Protein AF-A0A6V7GSZ4-F1 (afdb_monomer_lite)

Organism: NCBI:txid395501

Foldseek 3Di:
DDDDDDDDDDPDPPPPPPDPDPPLDAAQAQRHSPDHVVPDPCVVQAGQDPPPRHHDQWDFDADQNDTDTDGDDPPDPDDDDDPVVVVVSVPDDFPQDWDWDQDVPGGTDIDRHDDDDD

Radius of gyration: 23.04 Å; chains: 1; bounding box: 74×42×44 Å

Structure (mmCIF, N/CA/C/O backbone):
data_AF-A0A6V7GSZ4-F1
#
_entry.id   AF-A0A6V7GSZ4-F1
#
loop_
_atom_site.group_PDB
_atom_site.id
_atom_site.type_symbol
_atom_site.label_atom_id
_atom_site.label_alt_id
_atom_site.label_comp_id
_atom_site.label_asym_id
_atom_site.label_entity_id
_atom_site.label_seq_id
_atom_site.pdbx_PDB_ins_code
_atom_site.Cartn_x
_atom_site.Cartn_y
_atom_site.Cartn_z
_atom_site.occupancy
_atom_site.B_iso_or_equiv
_atom_site.auth_seq_id
_atom_site.auth_comp_id
_atom_site.auth_asym_id
_atom_site.auth_atom_id
_atom_site.pdbx_PDB_model_num
ATOM 1 N N . MET A 1 1 ? 60.273 -13.080 -5.447 1.00 35.56 1 MET A N 1
ATOM 2 C CA . MET A 1 1 ? 59.224 -12.562 -6.354 1.00 35.56 1 MET A CA 1
ATOM 3 C C . MET A 1 1 ? 58.267 -13.694 -6.724 1.00 35.56 1 MET A C 1
ATOM 5 O O . MET A 1 1 ? 58.710 -14.697 -7.251 1.00 35.56 1 MET A O 1
ATOM 9 N N . LYS A 1 2 ? 56.979 -13.511 -6.392 1.00 35.44 2 LYS A N 1
ATOM 10 C CA . LYS A 1 2 ? 55.759 -14.177 -6.906 1.00 35.44 2 LYS A CA 1
ATOM 11 C C . LYS A 1 2 ? 55.730 -15.720 -6.966 1.00 35.44 2 LYS A C 1
ATOM 13 O O . LYS A 1 2 ? 55.794 -16.309 -8.038 1.00 35.44 2 LYS A O 1
ATOM 18 N N . GLY A 1 3 ? 55.458 -16.350 -5.820 1.00 30.45 3 GLY A N 1
ATOM 19 C CA . GLY A 1 3 ? 54.864 -17.690 -5.769 1.00 30.45 3 GLY A CA 1
ATOM 20 C C . GLY A 1 3 ? 53.358 -17.621 -6.053 1.00 30.45 3 GLY A C 1
ATOM 21 O O . GLY A 1 3 ? 52.631 -16.912 -5.360 1.00 30.45 3 GLY A O 1
ATOM 22 N N . LYS A 1 4 ? 52.879 -18.325 -7.083 1.00 34.50 4 LYS A N 1
ATOM 23 C CA . LYS A 1 4 ? 51.444 -18.506 -7.360 1.00 34.50 4 LYS A CA 1
ATOM 24 C C . LYS A 1 4 ? 51.030 -19.902 -6.896 1.00 34.50 4 LYS A C 1
ATOM 26 O O . LYS A 1 4 ? 51.197 -20.880 -7.617 1.00 34.50 4 LYS A O 1
ATOM 31 N N . GLY A 1 5 ? 50.523 -19.977 -5.667 1.00 34.50 5 GLY A N 1
ATOM 32 C CA . GLY A 1 5 ? 49.892 -21.173 -5.113 1.00 34.50 5 GLY A CA 1
ATOM 33 C C . GLY A 1 5 ? 48.548 -21.450 -5.789 1.00 34.50 5 GLY A C 1
ATOM 34 O O . GLY A 1 5 ? 47.730 -20.549 -5.978 1.00 34.50 5 GLY A O 1
ATOM 35 N N . LYS A 1 6 ? 48.350 -22.709 -6.178 1.00 37.41 6 LYS A N 1
ATOM 36 C CA . LYS A 1 6 ? 47.139 -23.265 -6.788 1.00 37.41 6 LYS A CA 1
ATOM 37 C C . LYS A 1 6 ? 46.017 -23.289 -5.745 1.00 37.41 6 LYS A C 1
ATOM 39 O O . LYS A 1 6 ? 46.190 -23.894 -4.692 1.00 37.41 6 LYS A O 1
ATOM 44 N N . ARG A 1 7 ? 44.867 -22.669 -6.024 1.00 37.81 7 ARG A N 1
ATOM 45 C CA . ARG A 1 7 ? 43.678 -22.773 -5.164 1.00 37.81 7 ARG A CA 1
ATOM 46 C C . ARG A 1 7 ? 42.743 -23.831 -5.743 1.00 37.81 7 ARG A C 1
ATOM 48 O O . ARG A 1 7 ? 41.920 -23.548 -6.608 1.00 37.81 7 ARG A O 1
ATOM 55 N N . ALA A 1 8 ? 42.968 -25.066 -5.311 1.00 37.62 8 ALA A N 1
ATOM 56 C CA . ALA A 1 8 ? 42.051 -26.170 -5.512 1.00 37.62 8 ALA A CA 1
ATOM 57 C C . ALA A 1 8 ? 40.780 -25.964 -4.664 1.00 37.62 8 ALA A C 1
ATOM 59 O O . ALA A 1 8 ? 40.845 -25.477 -3.539 1.00 37.62 8 ALA A O 1
ATOM 60 N N . GLU A 1 9 ? 39.649 -26.352 -5.252 1.00 46.41 9 GLU A N 1
ATOM 61 C CA . GLU A 1 9 ? 38.580 -27.098 -4.584 1.00 46.41 9 GLU A CA 1
ATOM 62 C C . GLU A 1 9 ? 37.808 -26.438 -3.425 1.00 46.41 9 GLU A C 1
ATOM 64 O O . GLU A 1 9 ? 38.043 -26.705 -2.256 1.00 46.41 9 GLU A O 1
ATOM 69 N N . VAL A 1 10 ? 36.746 -25.703 -3.778 1.00 48.59 10 VAL A N 1
ATOM 70 C CA . VAL A 1 10 ? 35.457 -25.799 -3.064 1.00 48.59 10 VAL A CA 1
ATOM 71 C C . VAL A 1 10 ? 34.346 -25.907 -4.116 1.00 48.59 10 VAL A C 1
ATOM 73 O O . VAL A 1 10 ? 33.562 -24.995 -4.360 1.00 48.59 10 VAL A O 1
ATOM 76 N N . LYS A 1 11 ? 34.332 -27.042 -4.824 1.00 48.28 11 LYS A N 1
ATOM 77 C CA . LYS A 1 11 ? 33.159 -27.540 -5.552 1.00 48.28 11 LYS A CA 1
ATOM 78 C C . LYS A 1 11 ? 32.341 -28.354 -4.553 1.00 48.28 11 LYS A C 1
ATOM 80 O O . LYS A 1 11 ? 32.691 -29.505 -4.318 1.00 48.28 11 LYS A O 1
ATOM 85 N N . LYS A 1 12 ? 31.274 -27.786 -3.988 1.00 45.06 12 LYS A N 1
ATOM 86 C CA . LYS A 1 12 ? 30.067 -28.505 -3.527 1.00 45.06 12 LYS A CA 1
ATOM 87 C C . LYS A 1 12 ? 29.113 -27.524 -2.848 1.00 45.06 12 LYS A C 1
ATOM 89 O O . LYS A 1 12 ? 29.562 -26.641 -2.134 1.00 45.06 12 LYS A O 1
ATOM 94 N N . LEU A 1 13 ? 27.814 -27.766 -3.043 1.00 47.66 13 LEU A N 1
ATOM 95 C CA . LEU A 1 13 ? 26.658 -27.110 -2.408 1.00 47.66 13 LEU A CA 1
ATOM 96 C C . LEU A 1 13 ? 26.055 -25.894 -3.135 1.00 47.66 13 LEU A C 1
ATOM 98 O O . LEU A 1 13 ? 25.701 -24.890 -2.534 1.00 47.66 13 LEU A O 1
ATOM 102 N N . SER A 1 14 ? 25.762 -26.053 -4.421 1.00 42.34 14 SER A N 1
ATOM 103 C CA . SER A 1 14 ? 24.385 -25.786 -4.858 1.00 42.34 14 SER A CA 1
ATOM 104 C C . SER A 1 14 ? 23.991 -26.882 -5.833 1.00 42.34 14 SER A C 1
ATOM 106 O O . SER A 1 14 ? 24.163 -26.807 -7.048 1.00 42.34 14 SER A O 1
ATOM 108 N N . VAL A 1 15 ? 23.585 -27.998 -5.228 1.00 43.34 15 VAL A N 1
ATOM 109 C CA . VAL A 1 15 ? 22.994 -29.141 -5.911 1.00 43.34 15 VAL A CA 1
ATOM 110 C C . VAL A 1 15 ? 21.920 -28.604 -6.846 1.00 43.34 15 VAL A C 1
ATOM 112 O O . VAL A 1 15 ? 20.949 -27.981 -6.420 1.00 43.34 15 VAL A O 1
ATOM 115 N N . ARG A 1 16 ? 22.166 -28.813 -8.137 1.00 52.16 16 ARG A N 1
ATOM 116 C CA . ARG A 1 16 ? 21.195 -28.670 -9.207 1.00 52.16 16 ARG A CA 1
ATOM 117 C C . ARG A 1 16 ? 20.042 -29.612 -8.881 1.00 52.16 16 ARG A C 1
ATOM 119 O O . ARG A 1 16 ? 20.136 -30.803 -9.146 1.00 52.16 16 ARG A O 1
ATOM 126 N N . TYR A 1 17 ? 18.981 -29.094 -8.275 1.00 43.09 17 TYR A N 1
ATOM 127 C CA . TYR A 1 17 ? 17.688 -29.758 -8.348 1.00 43.09 17 TYR A CA 1
ATOM 128 C C . TYR A 1 17 ? 17.055 -29.321 -9.669 1.00 43.09 17 TYR A C 1
ATOM 130 O O . TYR A 1 17 ? 16.281 -28.368 -9.747 1.00 43.09 17 TYR A O 1
ATOM 138 N N . GLU A 1 18 ? 17.504 -29.971 -10.743 1.00 53.22 18 GLU A N 1
ATOM 139 C CA . GLU A 1 18 ? 16.794 -30.012 -12.014 1.00 53.22 18 GLU A CA 1
ATOM 140 C C . GLU A 1 18 ? 15.489 -30.768 -11.765 1.00 53.22 18 GLU A C 1
ATOM 142 O O . GLU A 1 18 ? 15.454 -31.991 -11.721 1.00 53.22 18 GLU A O 1
ATOM 147 N N . THR A 1 19 ? 14.410 -30.021 -11.550 1.00 44.62 19 THR A N 1
ATOM 148 C CA . THR A 1 19 ? 13.062 -30.533 -11.787 1.00 44.62 19 THR A CA 1
ATOM 149 C C . THR A 1 19 ? 12.493 -29.778 -12.972 1.00 44.62 19 THR A C 1
ATOM 151 O O . THR A 1 19 ? 12.465 -28.545 -13.016 1.00 44.62 19 THR A O 1
ATOM 154 N N . GLU A 1 20 ? 12.125 -30.555 -13.982 1.00 52.06 20 GLU A N 1
ATOM 155 C CA . GLU A 1 20 ? 11.595 -30.155 -15.275 1.00 52.06 20 GLU A CA 1
ATOM 156 C C . GLU A 1 20 ? 10.215 -29.508 -15.142 1.00 52.06 20 GLU A C 1
ATOM 158 O O . GLU A 1 20 ? 9.182 -30.041 -15.531 1.00 52.06 20 GLU A O 1
ATOM 163 N N . GLN A 1 21 ? 10.201 -28.282 -14.643 1.00 49.84 21 GLN A N 1
ATOM 164 C CA . GLN A 1 21 ? 9.193 -27.311 -15.014 1.00 49.84 21 GLN A CA 1
ATOM 165 C C . GLN A 1 21 ? 9.952 -26.127 -15.590 1.00 49.84 21 GLN A C 1
ATOM 167 O O . GLN A 1 21 ? 10.450 -25.270 -14.857 1.00 49.84 21 GLN A O 1
ATOM 172 N N . LYS A 1 22 ? 10.057 -26.068 -16.926 1.00 51.41 22 LYS A N 1
ATOM 173 C CA . LYS A 1 22 ? 10.365 -24.825 -17.647 1.00 51.41 22 LYS A CA 1
ATOM 174 C C . LYS A 1 22 ? 9.238 -23.833 -17.348 1.00 51.41 22 LYS A C 1
ATOM 176 O O . LYS A 1 22 ? 8.359 -23.585 -18.167 1.00 51.41 22 LYS A O 1
ATOM 181 N N . THR A 1 23 ? 9.247 -23.270 -16.144 1.00 61.22 23 THR A N 1
ATOM 182 C CA . THR A 1 23 ? 8.491 -22.074 -15.824 1.00 61.22 23 THR A CA 1
ATOM 183 C C . THR A 1 23 ? 9.010 -21.034 -16.796 1.00 61.22 23 THR A C 1
ATOM 185 O O . THR A 1 23 ? 10.192 -20.690 -16.800 1.00 61.22 23 THR A O 1
ATOM 188 N N . VAL A 1 24 ? 8.159 -20.623 -17.731 1.00 60.94 24 VAL A N 1
ATOM 189 C CA . VAL A 1 24 ? 8.523 -19.607 -18.711 1.00 60.94 24 VAL A CA 1
ATOM 190 C C . VAL A 1 24 ? 8.783 -18.322 -17.928 1.00 60.94 24 VAL A C 1
ATOM 192 O O . VAL A 1 24 ? 7.845 -17.603 -17.570 1.00 60.94 24 VAL A O 1
ATOM 195 N N . ARG A 1 25 ? 10.052 -18.078 -17.577 1.00 77.00 25 ARG A N 1
ATOM 196 C CA . ARG A 1 25 ? 10.465 -16.918 -16.790 1.00 77.00 25 ARG A CA 1
ATOM 197 C C . ARG A 1 25 ? 10.183 -15.679 -17.630 1.00 77.00 25 ARG A C 1
ATOM 199 O O . ARG A 1 25 ? 10.764 -15.490 -18.692 1.00 77.00 25 ARG A O 1
ATOM 206 N N . ARG A 1 26 ? 9.238 -14.864 -17.169 1.00 89.31 26 ARG A N 1
ATOM 207 C CA . ARG A 1 26 ? 8.927 -13.560 -17.760 1.00 89.31 26 ARG A CA 1
ATOM 208 C C . ARG A 1 26 ? 9.875 -12.513 -17.197 1.00 89.31 26 ARG A C 1
ATOM 210 O O . ARG A 1 26 ? 10.212 -12.559 -16.015 1.00 89.31 26 ARG A O 1
ATOM 217 N N . CYS A 1 27 ? 10.252 -11.542 -18.019 1.00 90.81 27 CYS A N 1
ATOM 218 C CA . CYS A 1 27 ? 10.942 -10.344 -17.567 1.00 90.81 27 CYS A CA 1
ATOM 219 C C . CYS A 1 27 ? 10.094 -9.633 -16.502 1.00 90.81 27 CYS A C 1
ATOM 221 O O . CYS A 1 27 ? 8.982 -9.199 -16.794 1.00 90.81 27 CYS A O 1
ATOM 223 N N . TYR A 1 28 ? 10.595 -9.475 -15.276 1.00 87.06 28 TYR A N 1
ATOM 224 C CA . TYR A 1 28 ? 9.821 -8.815 -14.216 1.00 87.06 28 TYR A CA 1
ATOM 225 C C . TYR A 1 28 ? 9.655 -7.303 -14.440 1.00 87.06 28 TYR A C 1
ATOM 227 O O . TYR A 1 28 ? 8.748 -6.706 -13.874 1.00 87.06 28 TYR A O 1
ATOM 235 N N . LEU A 1 29 ? 10.475 -6.684 -15.299 1.00 88.31 29 LEU A N 1
ATOM 236 C CA . LEU A 1 29 ? 10.391 -5.253 -15.611 1.00 88.31 29 LEU A CA 1
ATOM 237 C C . LEU A 1 29 ? 9.281 -4.936 -16.619 1.00 88.31 29 LEU A C 1
ATOM 239 O O . LEU A 1 29 ? 8.542 -3.977 -16.426 1.00 88.31 29 LEU A O 1
ATOM 243 N N . CYS A 1 30 ? 9.147 -5.727 -17.690 1.00 89.75 30 CYS A N 1
ATOM 244 C CA . CYS A 1 30 ? 8.223 -5.433 -18.797 1.00 89.75 30 CYS A CA 1
ATOM 245 C C . CYS A 1 30 ? 7.161 -6.517 -19.055 1.00 89.75 30 CYS A C 1
ATOM 247 O O . CYS A 1 30 ? 6.235 -6.278 -19.828 1.00 89.75 30 CYS A O 1
ATOM 249 N N . ARG A 1 31 ? 7.275 -7.672 -18.385 1.00 87.06 31 ARG A N 1
ATOM 250 C CA . ARG A 1 31 ? 6.431 -8.881 -18.476 1.00 87.06 31 ARG A CA 1
ATOM 251 C C . ARG A 1 31 ? 6.527 -9.717 -19.745 1.00 87.06 31 ARG A C 1
ATOM 253 O O . ARG A 1 31 ? 5.816 -10.719 -19.854 1.00 87.06 31 ARG A O 1
ATOM 260 N N . ASP A 1 32 ? 7.402 -9.351 -20.668 1.00 89.75 32 ASP A N 1
ATOM 261 C CA . ASP A 1 32 ? 7.599 -10.123 -21.887 1.00 89.75 32 ASP A CA 1
ATOM 262 C C . ASP A 1 32 ? 8.317 -11.456 -21.596 1.00 89.75 32 ASP A C 1
ATOM 264 O O . ASP A 1 32 ? 9.043 -11.593 -20.608 1.00 89.75 32 ASP A O 1
ATOM 268 N N . ARG A 1 33 ? 8.091 -12.461 -22.444 1.00 92.38 33 ARG A N 1
ATOM 269 C CA . ARG A 1 33 ? 8.713 -13.798 -22.344 1.00 92.38 33 ARG A CA 1
ATOM 270 C C . ARG A 1 33 ? 9.998 -13.915 -23.162 1.00 92.38 33 ARG A C 1
ATOM 272 O O . ARG A 1 33 ? 10.700 -14.911 -23.043 1.00 92.38 33 ARG A O 1
ATOM 279 N N . LYS A 1 34 ? 10.287 -12.915 -23.999 1.00 91.50 34 LYS A N 1
ATOM 280 C CA . LYS A 1 34 ? 11.407 -12.928 -24.952 1.00 91.50 34 LYS A CA 1
ATOM 281 C C . LYS A 1 34 ? 12.784 -12.751 -24.307 1.00 91.50 34 LYS A C 1
ATOM 283 O O . LYS A 1 34 ? 13.777 -13.114 -24.919 1.00 91.50 34 LYS A O 1
ATOM 288 N N . HIS A 1 35 ? 12.851 -12.162 -23.116 1.00 92.31 35 HIS A N 1
ATOM 289 C CA . HIS A 1 35 ? 14.105 -11.810 -22.448 1.00 92.31 35 HIS A CA 1
ATOM 290 C C . HIS A 1 35 ? 13.956 -11.864 -20.924 1.00 92.31 35 HIS A C 1
ATOM 292 O O . HIS A 1 35 ? 12.844 -11.914 -20.391 1.00 92.31 35 HIS A O 1
ATOM 298 N N . LEU A 1 36 ? 15.085 -11.813 -20.219 1.00 91.12 36 LEU A N 1
ATOM 299 C CA . LEU A 1 36 ? 15.139 -11.631 -18.770 1.00 91.12 36 LEU A CA 1
ATOM 300 C C . LEU A 1 36 ? 15.378 -10.159 -18.430 1.00 91.12 36 LEU A C 1
ATOM 302 O O . LEU A 1 36 ? 15.802 -9.377 -19.272 1.00 91.12 36 LEU A O 1
ATOM 306 N N . ALA A 1 37 ? 15.122 -9.761 -17.185 1.00 89.44 37 ALA A N 1
ATOM 307 C CA . ALA A 1 37 ? 15.200 -8.355 -16.789 1.00 89.44 37 ALA A CA 1
ATOM 308 C C . ALA A 1 37 ? 16.568 -7.693 -17.013 1.00 89.44 37 ALA A C 1
ATOM 310 O O . ALA A 1 37 ? 16.605 -6.495 -17.286 1.00 89.44 37 ALA A O 1
ATOM 311 N N . ALA A 1 38 ? 17.660 -8.463 -16.943 1.00 90.31 38 ALA A N 1
ATOM 312 C CA . ALA A 1 38 ? 19.008 -7.982 -17.247 1.00 90.31 38 ALA A CA 1
ATOM 313 C C . ALA A 1 38 ? 19.110 -7.399 -18.670 1.00 90.31 38 ALA A C 1
ATOM 315 O O . ALA A 1 38 ? 19.729 -6.354 -18.865 1.00 90.31 38 ALA A O 1
ATOM 316 N N . ASP A 1 39 ? 18.407 -8.012 -19.625 1.00 93.12 39 ASP A N 1
ATOM 317 C CA . ASP A 1 39 ? 18.411 -7.655 -21.047 1.00 93.12 39 ASP A CA 1
ATOM 318 C C . ASP A 1 39 ? 17.171 -6.842 -21.446 1.00 93.12 39 ASP A C 1
ATOM 320 O O . ASP A 1 39 ? 16.830 -6.721 -22.623 1.00 93.12 39 ASP A O 1
ATOM 324 N N . CYS A 1 40 ? 16.441 -6.297 -20.468 1.00 92.56 40 CYS A N 1
ATOM 325 C CA . CYS A 1 40 ? 15.216 -5.568 -20.753 1.00 92.56 40 CYS A CA 1
ATOM 326 C C . CYS A 1 40 ? 15.522 -4.246 -21.473 1.00 92.56 40 CYS A C 1
ATOM 328 O O . CYS A 1 40 ? 16.174 -3.371 -20.889 1.00 92.56 40 CYS A O 1
ATOM 330 N N . PRO A 1 41 ? 14.966 -4.009 -22.678 1.00 91.94 41 PRO A N 1
ATOM 331 C CA . PRO A 1 41 ? 15.158 -2.744 -23.392 1.00 91.94 41 PRO A CA 1
ATOM 332 C C . PRO A 1 41 ? 14.546 -1.556 -22.634 1.00 91.94 41 PRO A C 1
ATOM 334 O O . PRO A 1 41 ? 14.900 -0.403 -22.857 1.00 91.94 41 PRO A O 1
ATOM 337 N N . MET A 1 42 ? 13.631 -1.834 -21.703 1.00 87.81 42 MET A N 1
ATOM 338 C CA . MET A 1 42 ? 12.896 -0.846 -20.917 1.00 87.81 42 MET A CA 1
ATOM 339 C C . MET A 1 42 ? 13.429 -0.729 -19.484 1.00 87.81 42 MET A C 1
ATOM 341 O O . MET A 1 42 ? 12.731 -0.195 -18.625 1.00 87.81 42 MET A O 1
ATOM 345 N N . LYS A 1 43 ? 14.653 -1.207 -19.210 1.00 87.38 43 LYS A N 1
ATOM 346 C CA . LYS A 1 43 ? 15.238 -1.228 -17.857 1.00 87.38 43 LYS A CA 1
ATOM 347 C C . LYS A 1 43 ? 15.237 0.130 -17.144 1.00 87.38 43 LYS A C 1
ATOM 349 O O . LYS A 1 43 ? 15.039 0.184 -15.938 1.00 87.38 43 LYS A O 1
ATOM 354 N N . ASN A 1 44 ? 15.350 1.223 -17.899 1.00 86.31 44 ASN A N 1
ATOM 355 C CA . ASN A 1 44 ? 15.372 2.586 -17.360 1.00 86.31 44 ASN A CA 1
ATOM 356 C C . ASN A 1 44 ? 13.978 3.141 -17.018 1.00 86.31 44 ASN A C 1
ATOM 358 O O . ASN A 1 44 ? 13.883 4.206 -16.421 1.00 86.31 44 ASN A O 1
ATOM 362 N N . LYS A 1 45 ? 12.888 2.470 -17.415 1.00 84.12 45 LYS A N 1
ATOM 363 C CA . LYS A 1 45 ? 11.522 2.985 -17.214 1.00 84.12 45 LYS A CA 1
ATOM 364 C C . LYS A 1 45 ? 10.910 2.573 -15.874 1.00 84.12 45 LYS A C 1
ATOM 366 O O . LYS A 1 45 ? 9.813 3.016 -15.561 1.00 84.12 45 LYS A O 1
A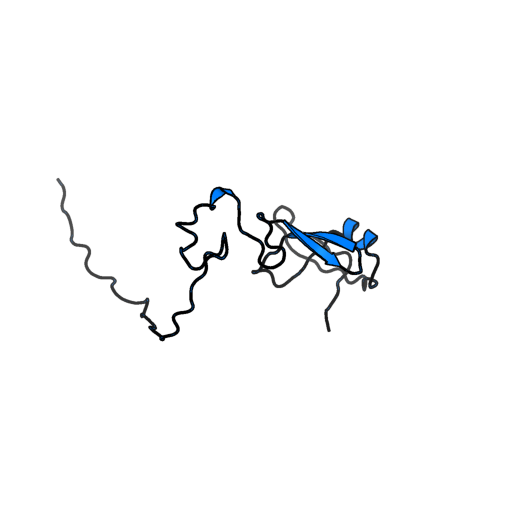TOM 371 N N . GLY A 1 46 ? 11.615 1.759 -15.090 1.00 81.81 46 GLY A N 1
ATOM 372 C CA . GLY A 1 46 ? 11.103 1.168 -13.858 1.00 81.81 46 GLY A CA 1
ATOM 373 C C . GLY A 1 46 ? 10.265 -0.088 -14.106 1.00 81.81 46 GLY A C 1
ATOM 374 O O . GLY A 1 46 ? 9.884 -0.411 -15.232 1.00 81.81 46 GLY A O 1
ATOM 375 N N . THR A 1 47 ? 10.005 -0.824 -13.030 1.00 86.50 47 THR A N 1
ATOM 376 C CA . THR A 1 47 ? 9.231 -2.070 -13.057 1.00 86.50 47 THR A CA 1
ATOM 377 C C . THR A 1 47 ? 7.768 -1.789 -13.393 1.00 86.50 47 THR A C 1
ATOM 379 O O . THR A 1 47 ? 7.161 -0.893 -12.806 1.00 86.50 47 THR A O 1
ATOM 382 N N . LYS A 1 48 ? 7.172 -2.568 -14.302 1.00 87.50 48 LYS A N 1
ATOM 383 C CA . LYS A 1 48 ? 5.721 -2.556 -14.516 1.00 87.50 48 LYS A CA 1
ATOM 384 C C . LYS A 1 48 ? 5.002 -3.195 -13.341 1.00 87.50 48 LYS A C 1
ATOM 386 O O . LYS A 1 48 ? 5.197 -4.378 -13.064 1.00 87.50 48 LYS A O 1
ATOM 391 N N . CYS A 1 49 ? 4.088 -2.457 -12.720 1.00 84.88 49 CYS A N 1
ATOM 392 C CA . CYS A 1 49 ? 3.222 -3.002 -11.680 1.00 84.88 49 CYS A CA 1
ATOM 393 C C . CYS A 1 49 ? 2.419 -4.190 -12.218 1.00 84.88 49 CYS A C 1
ATOM 395 O O . CYS A 1 49 ? 1.837 -4.073 -13.299 1.00 84.88 49 CYS A O 1
ATOM 397 N N . PHE A 1 50 ? 2.326 -5.291 -11.452 1.00 82.38 50 PHE A N 1
ATOM 398 C CA . PHE A 1 50 ? 1.605 -6.523 -11.812 1.00 82.38 50 PHE A CA 1
ATOM 399 C C . PHE A 1 50 ? 0.088 -6.354 -11.981 1.00 82.38 50 PHE A C 1
ATOM 401 O O . PHE A 1 50 ? -0.540 -7.104 -12.737 1.00 82.38 50 PHE A O 1
ATOM 408 N N . ARG A 1 51 ? -0.480 -5.324 -11.358 1.00 82.31 51 ARG A N 1
ATOM 409 C CA . ARG A 1 51 ? -1.909 -5.022 -11.404 1.00 82.31 51 ARG A CA 1
ATOM 410 C C . ARG A 1 51 ? -2.245 -3.985 -12.478 1.00 82.31 51 ARG A C 1
ATOM 412 O O . ARG A 1 51 ? -2.946 -4.323 -13.422 1.00 82.31 51 ARG A O 1
ATOM 419 N N . CYS A 1 52 ? -1.715 -2.762 -12.378 1.00 84.62 52 CYS A N 1
ATOM 420 C CA . CYS A 1 52 ? -2.117 -1.656 -13.260 1.00 84.62 52 CYS A CA 1
ATOM 421 C C . CYS A 1 52 ? -1.341 -1.557 -14.586 1.00 84.62 52 CYS A C 1
ATOM 423 O O . CYS A 1 52 ? -1.719 -0.765 -15.437 1.00 84.62 52 CYS A O 1
ATOM 425 N N . GLN A 1 53 ? -0.269 -2.338 -14.780 1.00 85.31 53 GLN A N 1
ATOM 426 C CA . GLN A 1 53 ? 0.607 -2.305 -15.971 1.00 85.31 53 GLN A CA 1
ATOM 427 C C . GLN A 1 53 ? 1.334 -0.972 -16.236 1.00 85.31 53 GLN A C 1
ATOM 429 O O . GLN A 1 53 ? 2.092 -0.881 -17.205 1.00 85.31 53 GLN A O 1
ATOM 434 N N . GLU A 1 54 ? 1.164 0.025 -15.369 1.00 85.38 54 GLU A N 1
ATOM 435 C CA . GLU A 1 54 ? 1.932 1.267 -15.392 1.00 85.38 54 GLU A CA 1
ATOM 436 C C . GLU A 1 54 ? 3.363 1.018 -14.889 1.00 85.38 54 GLU A C 1
ATOM 438 O O . GLU A 1 54 ? 3.616 0.100 -14.098 1.00 85.38 54 GLU A O 1
ATOM 443 N N . ASN A 1 55 ? 4.312 1.817 -15.380 1.00 83.94 55 ASN A N 1
ATOM 444 C CA . ASN A 1 55 ? 5.701 1.746 -14.942 1.00 83.94 55 ASN A CA 1
ATOM 445 C C . ASN A 1 55 ? 5.895 2.574 -13.664 1.00 83.94 55 ASN A C 1
ATOM 447 O O . ASN A 1 55 ? 5.404 3.699 -13.581 1.00 83.94 55 ASN A O 1
ATOM 451 N N . GLY A 1 56 ? 6.679 2.056 -12.719 1.00 80.94 56 GLY A N 1
ATOM 452 C CA . GLY A 1 56 ? 7.069 2.768 -11.504 1.00 80.94 56 GLY A CA 1
ATOM 453 C C . GLY A 1 56 ? 6.625 2.062 -10.219 1.00 80.94 56 GLY A C 1
ATOM 454 O O . GLY A 1 56 ? 5.924 1.052 -10.267 1.00 80.94 56 GLY A O 1
ATOM 455 N N . PRO A 1 57 ? 7.052 2.575 -9.052 1.00 77.88 57 PRO A N 1
ATOM 456 C CA . PRO A 1 57 ? 6.771 1.945 -7.758 1.00 77.88 57 PRO A CA 1
ATOM 457 C C . PRO A 1 57 ? 5.324 2.165 -7.284 1.00 77.88 57 PRO A C 1
ATOM 459 O O . PRO A 1 57 ? 4.805 1.409 -6.466 1.00 77.88 57 PRO A O 1
ATOM 462 N N . ASN A 1 58 ? 4.673 3.201 -7.810 1.00 87.75 58 ASN A N 1
ATOM 463 C CA . ASN A 1 58 ? 3.348 3.650 -7.415 1.00 87.75 58 ASN A CA 1
ATOM 464 C C . ASN A 1 58 ? 2.265 2.986 -8.277 1.00 87.75 58 ASN A C 1
ATOM 466 O O . ASN A 1 58 ? 2.260 3.121 -9.497 1.00 87.75 58 ASN A O 1
ATOM 470 N N . CYS A 1 59 ? 1.317 2.310 -7.637 1.00 89.19 59 CYS A N 1
ATOM 471 C CA . CYS A 1 59 ? 0.144 1.707 -8.255 1.00 89.19 59 CYS A CA 1
ATOM 472 C C . CYS A 1 59 ? -1.103 2.526 -7.921 1.00 89.19 59 CYS A C 1
ATOM 474 O O . CYS A 1 59 ? -1.371 2.815 -6.754 1.00 89.19 59 CYS A O 1
ATOM 476 N N . LYS A 1 60 ? -1.914 2.841 -8.932 1.00 90.81 60 LYS A N 1
ATOM 477 C CA . LYS A 1 60 ? -3.274 3.343 -8.715 1.00 90.81 60 LYS A CA 1
ATOM 478 C C . LYS A 1 60 ? -4.148 2.191 -8.222 1.00 90.81 60 LYS A C 1
ATOM 480 O O . LYS A 1 60 ? -4.178 1.129 -8.846 1.00 90.81 60 LYS A O 1
ATOM 485 N N . VAL A 1 61 ? -4.827 2.391 -7.101 1.00 90.69 61 VAL A N 1
ATOM 486 C CA . VAL A 1 61 ? -5.744 1.420 -6.492 1.00 90.69 61 VAL A CA 1
ATOM 487 C C . VAL A 1 61 ? -7.044 2.112 -6.103 1.00 90.69 61 VAL A C 1
ATOM 489 O O . VAL A 1 61 ? -7.080 3.330 -5.939 1.00 90.69 61 VAL A O 1
ATOM 492 N N . GLU A 1 62 ? -8.110 1.337 -5.956 1.00 91.69 62 GLU A N 1
ATOM 493 C CA . GLU A 1 62 ? -9.401 1.822 -5.478 1.00 91.69 62 GLU A CA 1
ATOM 494 C C . GLU A 1 62 ? -9.786 1.041 -4.221 1.00 91.69 62 GLU A C 1
ATOM 496 O O . GLU A 1 62 ? -9.763 -0.190 -4.220 1.00 91.69 62 GLU A O 1
ATOM 501 N N . ILE A 1 63 ? -10.087 1.760 -3.140 1.00 90.75 63 ILE A N 1
ATOM 502 C CA . ILE A 1 63 ? -10.526 1.196 -1.860 1.00 90.75 63 ILE A CA 1
ATOM 503 C C . ILE A 1 63 ? -11.796 1.940 -1.461 1.00 90.75 63 ILE A C 1
ATOM 505 O O . ILE A 1 63 ? -11.759 3.159 -1.330 1.00 90.75 63 ILE A O 1
ATOM 509 N N . ALA A 1 64 ? -12.909 1.218 -1.292 1.00 88.94 64 ALA A N 1
ATOM 510 C CA . ALA A 1 64 ? -14.222 1.786 -0.958 1.00 88.94 64 ALA A CA 1
ATOM 511 C C . ALA A 1 64 ? -14.604 2.999 -1.835 1.00 88.94 64 ALA A C 1
ATOM 513 O O . ALA A 1 64 ? -15.014 4.040 -1.333 1.00 88.94 64 ALA A O 1
ATOM 514 N N . HIS A 1 65 ? -14.422 2.872 -3.155 1.00 88.19 65 HIS A N 1
ATOM 515 C CA . HIS A 1 65 ? -14.667 3.926 -4.15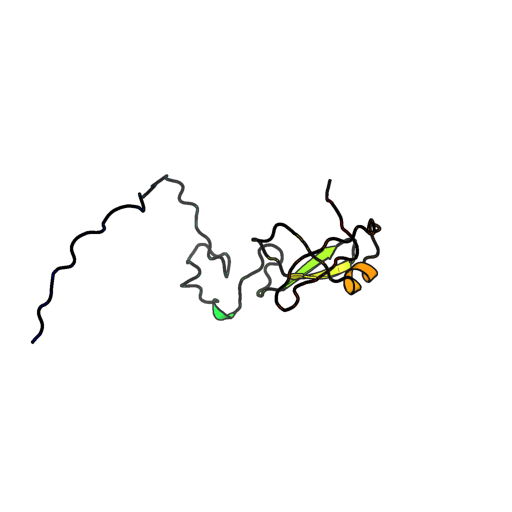2 1.00 88.19 65 HIS A CA 1
ATOM 516 C C . HIS A 1 65 ? -13.745 5.156 -4.074 1.00 88.19 65 HIS A C 1
ATOM 518 O O . HIS A 1 65 ? -13.902 6.109 -4.838 1.00 88.19 65 HIS A O 1
ATOM 524 N N . CYS A 1 66 ? -12.725 5.133 -3.215 1.00 90.44 66 CYS A N 1
ATOM 525 C CA . CYS A 1 66 ? -11.682 6.148 -3.171 1.00 90.44 66 CYS A CA 1
ATOM 526 C C . CYS A 1 66 ? -10.464 5.707 -3.992 1.00 90.44 66 CYS A C 1
ATOM 528 O O . CYS A 1 66 ? -9.851 4.671 -3.719 1.00 90.44 66 CYS A O 1
ATOM 530 N N . LYS A 1 67 ? -10.077 6.523 -4.980 1.00 92.75 67 LYS A N 1
ATOM 531 C CA . LYS A 1 67 ? -8.863 6.313 -5.784 1.00 92.75 67 LYS A CA 1
ATOM 532 C C . LYS A 1 67 ? -7.632 6.798 -5.023 1.00 92.75 67 LYS A C 1
ATOM 534 O O . LYS A 1 67 ? -7.579 7.942 -4.578 1.00 92.75 67 LYS A O 1
ATOM 539 N N . LEU A 1 68 ? -6.635 5.931 -4.899 1.00 92.19 68 LEU A N 1
ATOM 540 C CA . LEU A 1 68 ? -5.425 6.149 -4.111 1.00 92.19 68 LEU A CA 1
ATOM 541 C C . LEU A 1 68 ? -4.188 5.749 -4.915 1.00 92.19 68 LEU A C 1
ATOM 543 O O . LEU A 1 68 ? -4.252 4.924 -5.828 1.00 92.19 68 LEU A O 1
ATOM 547 N N . ILE A 1 69 ? -3.046 6.315 -4.534 1.00 90.69 69 ILE A N 1
ATOM 548 C CA . ILE A 1 69 ? -1.733 5.871 -4.998 1.00 90.69 69 ILE A CA 1
ATOM 549 C C . ILE A 1 69 ? -1.099 5.060 -3.869 1.00 90.69 69 ILE A C 1
ATOM 551 O O . ILE A 1 69 ? -0.980 5.553 -2.748 1.00 90.69 69 ILE A O 1
ATOM 555 N N . ALA A 1 70 ? -0.704 3.825 -4.166 1.00 91.88 70 ALA A N 1
ATOM 556 C CA . ALA A 1 70 ? -0.117 2.897 -3.210 1.00 91.88 70 ALA A CA 1
ATOM 557 C C . ALA A 1 70 ? 1.236 2.376 -3.700 1.00 91.88 70 ALA A C 1
ATOM 559 O O . ALA A 1 70 ? 1.418 2.121 -4.888 1.00 91.88 70 ALA A O 1
ATOM 560 N N . LEU A 1 71 ? 2.163 2.163 -2.770 1.00 90.00 71 LEU A N 1
ATOM 561 C CA . LEU A 1 71 ? 3.374 1.388 -3.018 1.00 90.00 71 LEU A CA 1
ATOM 562 C C . LEU A 1 71 ? 3.048 -0.092 -2.816 1.00 90.00 71 LEU A C 1
ATOM 564 O O . LEU A 1 71 ? 2.479 -0.460 -1.790 1.00 90.00 71 LEU A O 1
ATOM 568 N N . ILE A 1 72 ? 3.386 -0.929 -3.796 1.00 87.12 72 ILE A N 1
ATOM 569 C CA . ILE A 1 72 ? 3.195 -2.378 -3.697 1.00 87.12 72 ILE A CA 1
ATOM 570 C C . ILE A 1 72 ? 4.530 -3.015 -3.343 1.00 87.12 72 ILE A C 1
ATOM 572 O O . ILE A 1 72 ? 5.403 -3.146 -4.201 1.00 87.12 72 ILE A O 1
ATOM 576 N N . ASP A 1 73 ? 4.663 -3.424 -2.089 1.00 85.94 73 ASP A N 1
ATOM 577 C CA . ASP A 1 73 ? 5.783 -4.229 -1.622 1.00 85.94 73 ASP A CA 1
ATOM 578 C C . ASP A 1 73 ? 5.320 -5.682 -1.482 1.00 85.94 73 ASP A C 1
ATOM 580 O O . ASP A 1 73 ? 4.504 -6.009 -0.623 1.00 85.94 73 ASP A O 1
ATOM 584 N N . THR A 1 74 ? 5.796 -6.556 -2.372 1.00 83.81 74 THR A N 1
ATOM 585 C CA . THR A 1 74 ? 5.427 -7.979 -2.358 1.00 83.81 74 THR A CA 1
ATOM 586 C C . THR A 1 74 ? 6.051 -8.744 -1.198 1.00 83.81 74 THR A C 1
ATOM 588 O O . THR A 1 74 ? 5.658 -9.882 -0.967 1.00 83.81 74 THR A O 1
ATOM 591 N N . ASN A 1 75 ? 7.035 -8.160 -0.510 1.00 84.81 75 ASN A N 1
ATOM 592 C CA . ASN A 1 75 ? 7.803 -8.830 0.533 1.00 84.81 75 ASN A CA 1
ATOM 593 C C . ASN A 1 75 ? 7.450 -8.326 1.942 1.00 84.81 75 ASN A C 1
ATOM 595 O O . ASN A 1 75 ? 8.250 -8.471 2.865 1.00 84.81 75 ASN A O 1
ATOM 599 N N . CYS A 1 76 ? 6.267 -7.723 2.103 1.00 84.56 76 CYS A N 1
ATOM 600 C CA . CYS A 1 76 ? 5.757 -7.245 3.380 1.00 84.56 76 CYS A CA 1
ATOM 601 C C . CYS A 1 76 ? 4.429 -7.931 3.732 1.00 84.56 76 CYS A C 1
ATOM 603 O O . CYS A 1 76 ? 3.484 -7.907 2.945 1.00 84.56 76 CYS A O 1
ATOM 605 N N . ASP A 1 77 ? 4.339 -8.488 4.942 1.00 86.69 77 ASP A N 1
ATOM 606 C CA . ASP A 1 77 ? 3.120 -9.138 5.453 1.00 86.69 77 ASP A CA 1
ATOM 607 C C . ASP A 1 77 ? 2.028 -8.136 5.860 1.00 86.69 77 ASP A C 1
ATOM 609 O O . ASP A 1 77 ? 0.871 -8.500 6.079 1.00 86.69 77 ASP A O 1
ATOM 613 N N . LEU A 1 78 ? 2.392 -6.859 6.004 1.00 86.75 78 LEU A N 1
ATOM 614 C CA . LEU A 1 78 ? 1.509 -5.813 6.498 1.00 86.75 78 LEU A CA 1
ATOM 615 C C . LEU A 1 78 ? 1.247 -4.771 5.414 1.00 86.75 78 LEU A C 1
ATOM 617 O O . LEU A 1 78 ? 2.160 -4.231 4.799 1.00 86.75 78 LEU A O 1
ATOM 621 N N . THR A 1 79 ? -0.025 -4.417 5.244 1.00 89.06 79 THR A N 1
ATOM 622 C CA . THR A 1 79 ? -0.421 -3.230 4.480 1.00 89.06 79 THR A CA 1
ATOM 623 C C . THR A 1 79 ? -0.622 -2.067 5.443 1.00 89.06 79 THR A C 1
ATOM 625 O O . THR A 1 79 ? -1.467 -2.135 6.335 1.00 89.06 79 THR A O 1
ATOM 628 N N . ILE A 1 80 ? 0.141 -0.990 5.260 1.00 89.75 80 ILE A N 1
ATOM 629 C CA . ILE A 1 80 ? 0.049 0.226 6.074 1.00 89.75 80 ILE A CA 1
ATOM 630 C C . ILE A 1 80 ? -0.484 1.362 5.198 1.00 89.75 80 ILE A C 1
ATOM 632 O O . ILE A 1 80 ? -0.103 1.504 4.038 1.00 89.75 80 ILE A O 1
ATOM 636 N N . MET A 1 81 ? -1.363 2.190 5.759 1.00 91.06 81 MET A N 1
ATOM 637 C CA . MET A 1 81 ? -1.892 3.388 5.1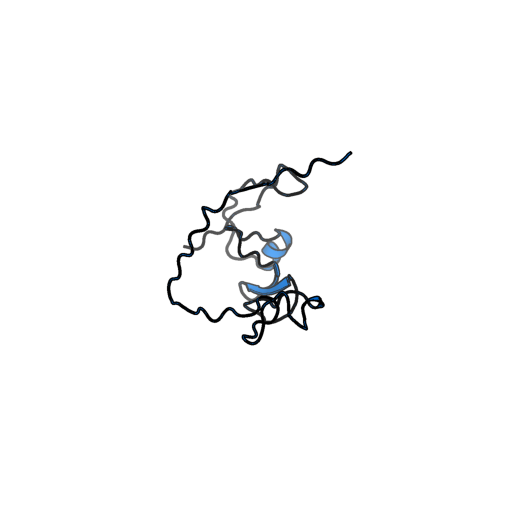14 1.00 91.06 81 MET A CA 1
ATOM 638 C C . MET A 1 81 ? -1.632 4.598 6.006 1.00 91.06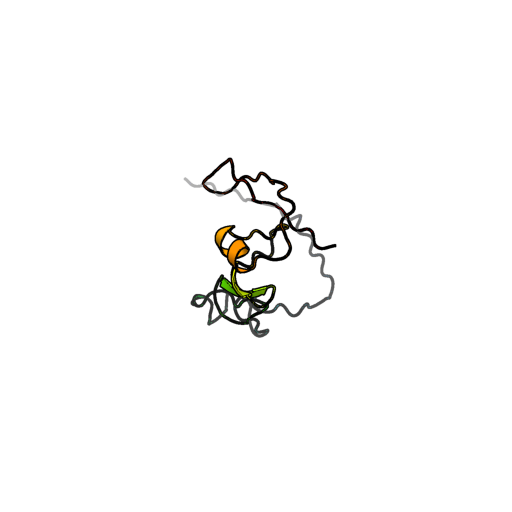 81 MET A C 1
ATOM 640 O O . MET A 1 81 ? -1.723 4.510 7.231 1.00 91.06 81 MET A O 1
ATOM 644 N N . LYS A 1 82 ? -1.327 5.743 5.394 1.00 90.88 82 LYS A N 1
ATOM 645 C CA . LYS A 1 82 ? -1.230 7.001 6.133 1.00 90.88 82 LYS A CA 1
ATOM 646 C C . LYS A 1 82 ? -2.598 7.386 6.710 1.00 90.88 82 LYS A C 1
ATOM 648 O O . LYS A 1 82 ? -3.615 7.278 6.022 1.00 90.88 82 LYS A O 1
ATOM 653 N N . ALA A 1 83 ? -2.612 7.872 7.950 1.00 89.88 83 ALA A N 1
ATOM 654 C CA . ALA A 1 83 ? -3.847 8.223 8.652 1.00 89.88 83 ALA A CA 1
ATOM 655 C C . ALA A 1 83 ? -4.673 9.291 7.906 1.00 89.88 83 ALA A C 1
ATOM 657 O O . ALA A 1 83 ? -5.890 9.166 7.810 1.00 89.88 83 ALA A O 1
ATOM 658 N N . ASP A 1 84 ? -4.013 10.283 7.300 1.00 91.50 84 ASP A N 1
ATOM 659 C CA . ASP A 1 84 ? -4.644 11.344 6.500 1.00 91.50 84 ASP A CA 1
ATOM 660 C C . ASP A 1 84 ? -5.436 10.807 5.295 1.00 91.50 84 ASP A C 1
ATOM 662 O O . ASP A 1 84 ? -6.491 11.336 4.956 1.00 91.50 84 ASP A O 1
ATOM 666 N N . GLN A 1 85 ? -4.947 9.749 4.642 1.00 92.75 85 GLN A N 1
ATOM 667 C CA . GLN A 1 85 ? -5.654 9.113 3.529 1.00 92.75 85 GLN A CA 1
ATOM 668 C C . GLN A 1 85 ? -6.796 8.241 4.031 1.00 92.75 85 GLN A C 1
ATOM 670 O O . GLN A 1 85 ? -7.860 8.237 3.419 1.00 92.75 85 GLN A O 1
ATOM 675 N N . TYR A 1 86 ? -6.611 7.559 5.163 1.00 92.12 86 TYR A N 1
ATOM 676 C CA . TYR A 1 86 ? -7.675 6.760 5.756 1.00 92.12 86 TYR A CA 1
ATOM 677 C C . TYR A 1 86 ? -8.879 7.615 6.160 1.00 92.12 86 TYR A C 1
ATOM 679 O O . TYR A 1 86 ? -10.011 7.208 5.930 1.00 92.12 86 TYR A O 1
ATOM 687 N N . ILE A 1 87 ? -8.652 8.822 6.693 1.00 89.81 87 ILE A N 1
ATOM 688 C CA . ILE A 1 87 ? -9.725 9.770 7.039 1.00 89.81 87 ILE A CA 1
ATOM 689 C C . ILE A 1 87 ? -10.619 10.075 5.827 1.00 89.81 87 ILE A C 1
ATOM 691 O O . ILE A 1 87 ? -11.830 10.193 5.986 1.00 89.81 87 ILE A O 1
ATOM 695 N N . LYS A 1 88 ? -10.051 10.145 4.614 1.00 91.94 88 LYS A N 1
ATOM 696 C CA . LYS A 1 88 ? -10.817 10.379 3.375 1.00 91.94 88 LYS A CA 1
ATOM 697 C C . LYS A 1 88 ? -11.685 9.187 2.982 1.00 91.94 88 LYS A C 1
ATOM 699 O O . LYS A 1 88 ? -12.746 9.385 2.406 1.00 91.94 88 LYS A O 1
ATOM 704 N N . ILE A 1 89 ? -11.218 7.972 3.269 1.00 92.88 89 ILE A N 1
ATOM 705 C CA . ILE A 1 89 ? -11.984 6.742 3.042 1.00 92.88 89 ILE A CA 1
ATOM 706 C C . ILE A 1 89 ? -13.088 6.633 4.099 1.00 92.88 89 ILE A C 1
ATOM 708 O O . ILE A 1 89 ? -14.233 6.335 3.784 1.00 92.88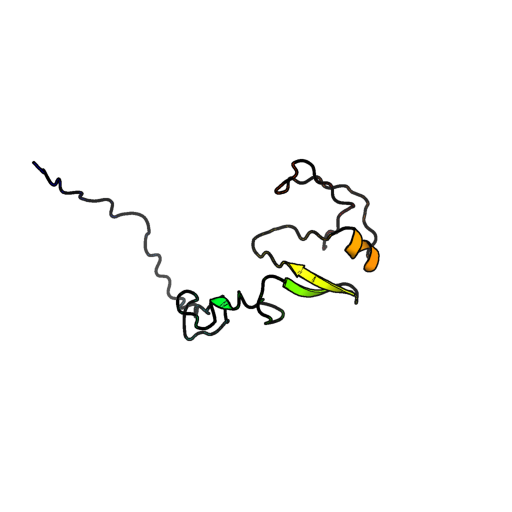 89 ILE A O 1
ATOM 712 N N . GLY A 1 90 ? -12.743 6.863 5.369 1.00 89.06 90 GLY A N 1
ATOM 713 C CA . GLY A 1 90 ? -13.661 6.905 6.510 1.00 89.06 90 GLY A CA 1
ATOM 714 C C . GLY A 1 90 ? -14.260 5.557 6.923 1.00 89.06 90 GLY A C 1
ATOM 715 O O . GLY A 1 90 ? -14.902 5.473 7.972 1.00 89.06 90 GLY A O 1
ATOM 716 N N . VAL A 1 91 ? -14.049 4.498 6.136 1.00 88.88 91 VAL A N 1
ATOM 717 C CA . VAL A 1 91 ? -14.661 3.185 6.345 1.00 88.88 91 VAL A CA 1
ATOM 718 C C . VAL A 1 91 ? -13.688 2.027 6.099 1.00 88.88 91 VAL A C 1
ATOM 720 O O . VAL A 1 91 ? -12.790 2.131 5.262 1.00 88.88 91 VAL A O 1
ATOM 723 N N . PRO A 1 92 ? -13.902 0.884 6.774 1.00 87.81 92 PRO A N 1
ATOM 724 C CA . PRO A 1 92 ? -14.751 0.715 7.967 1.00 87.81 92 PRO A CA 1
ATOM 725 C C . PRO A 1 92 ? -14.220 1.527 9.170 1.00 87.81 92 PRO A C 1
ATOM 727 O O . PRO A 1 92 ? -13.216 2.220 9.070 1.00 87.81 92 PRO A O 1
ATOM 730 N N . LYS A 1 93 ? -14.880 1.517 10.330 1.00 86.38 93 LYS A N 1
ATOM 731 C CA . LYS A 1 93 ? -14.314 2.204 11.506 1.00 86.38 93 LYS A CA 1
ATOM 732 C C . LYS A 1 93 ? -13.085 1.449 12.016 1.00 86.38 93 LYS A C 1
ATOM 734 O O . LYS A 1 93 ? -13.100 0.221 12.097 1.00 86.38 93 LYS A O 1
ATOM 739 N N . LEU A 1 94 ? -12.034 2.184 12.375 1.00 86.94 94 LEU A N 1
ATOM 740 C CA . LEU A 1 94 ? -10.877 1.603 13.050 1.00 86.94 94 LEU A CA 1
ATOM 741 C C . LEU A 1 94 ? -11.278 1.155 14.457 1.00 86.94 94 LEU A C 1
ATOM 743 O O . LEU A 1 94 ? -12.086 1.795 15.125 1.00 86.94 94 LEU A O 1
ATOM 747 N N . ASN A 1 95 ? -10.675 0.070 14.931 1.00 85.75 95 ASN A N 1
ATOM 748 C CA . ASN A 1 95 ? -10.888 -0.433 16.290 1.00 85.75 95 ASN A CA 1
ATOM 749 C C . ASN A 1 95 ? -10.088 0.326 17.366 1.00 85.75 95 ASN A C 1
ATOM 751 O O . ASN A 1 95 ? -10.027 -0.133 18.503 1.00 85.75 95 ASN A O 1
ATOM 755 N N . ASN A 1 96 ? -9.424 1.430 17.000 1.00 83.12 96 ASN A N 1
ATOM 756 C CA . ASN A 1 96 ? -8.527 2.227 17.847 1.00 83.12 96 ASN A CA 1
ATOM 757 C C . ASN A 1 96 ? -7.436 1.415 18.572 1.00 83.12 96 ASN A C 1
ATOM 759 O O . ASN A 1 96 ? -6.833 1.883 19.538 1.00 83.12 96 ASN A O 1
ATOM 763 N N . LYS A 1 97 ? -7.142 0.194 18.105 1.00 87.69 97 LYS A N 1
ATOM 764 C CA . LYS A 1 97 ? -6.066 -0.624 18.654 1.00 87.69 97 LYS A CA 1
ATOM 765 C C . LYS A 1 97 ? -4.744 -0.176 18.047 1.00 87.69 97 LYS A C 1
ATOM 767 O O . LYS A 1 97 ? -4.428 -0.516 16.906 1.00 87.69 97 LYS A O 1
ATOM 772 N N . ILE A 1 98 ? -3.974 0.567 18.832 1.00 86.56 98 ILE A N 1
ATOM 773 C CA . ILE A 1 98 ? -2.653 1.056 18.438 1.00 86.56 98 ILE A CA 1
ATOM 774 C C . ILE A 1 98 ? -1.700 -0.131 18.270 1.00 86.56 98 ILE A C 1
ATOM 776 O O . ILE A 1 98 ? -1.493 -0.913 19.199 1.00 86.56 98 ILE A O 1
ATOM 780 N N . PHE A 1 99 ? -1.107 -0.255 17.084 1.00 86.44 99 PHE A N 1
ATOM 781 C CA . PHE A 1 99 ? -0.015 -1.185 16.816 1.00 86.44 99 PHE A CA 1
ATOM 782 C C . PHE A 1 99 ? 1.298 -0.407 16.722 1.00 86.44 99 PHE A C 1
ATOM 784 O O . PHE A 1 99 ? 1.406 0.554 15.958 1.00 86.44 99 PHE A O 1
ATOM 791 N N . LYS A 1 100 ? 2.290 -0.814 17.518 1.00 87.94 100 LYS A N 1
ATOM 792 C CA . LYS A 1 100 ? 3.628 -0.216 17.517 1.00 87.94 100 LYS A CA 1
ATOM 793 C C . LYS A 1 100 ? 4.505 -0.918 16.494 1.00 87.94 100 LYS A C 1
ATOM 795 O O . LYS A 1 100 ? 4.519 -2.145 16.451 1.00 87.94 100 LYS A O 1
ATOM 800 N N . PHE A 1 101 ? 5.259 -0.157 15.711 1.00 85.25 101 PHE A N 1
ATOM 801 C CA . PHE A 1 101 ? 6.223 -0.716 14.770 1.00 85.25 101 PHE A CA 1
ATOM 802 C C . PHE A 1 101 ? 7.472 0.158 14.655 1.00 85.25 101 PHE A C 1
ATOM 804 O O . PHE A 1 101 ? 7.431 1.382 14.805 1.00 85.25 101 PHE A O 1
ATOM 811 N N . ARG A 1 102 ? 8.601 -0.489 14.367 1.00 85.62 102 ARG A N 1
ATOM 812 C CA . ARG A 1 102 ? 9.859 0.193 14.068 1.00 85.62 102 ARG A CA 1
ATOM 813 C C . ARG A 1 102 ? 9.918 0.482 12.573 1.00 85.62 102 ARG A C 1
ATOM 815 O O . ARG A 1 102 ? 9.601 -0.393 11.772 1.00 85.62 102 ARG A O 1
ATOM 822 N N . GLY A 1 103 ? 10.304 1.696 12.207 1.00 80.81 103 GLY A N 1
ATOM 823 C CA . GLY A 1 103 ? 10.465 2.114 10.818 1.00 80.81 103 GLY A CA 1
ATOM 824 C C . GLY A 1 103 ? 11.873 2.633 10.562 1.00 80.81 103 GLY A C 1
ATOM 825 O O . GLY A 1 103 ? 12.654 2.849 11.488 1.00 80.81 103 GLY A O 1
ATOM 826 N N . ILE A 1 104 ? 12.201 2.860 9.294 1.00 78.56 104 ILE A N 1
ATOM 827 C CA . ILE A 1 104 ? 13.427 3.579 8.938 1.00 78.56 104 ILE A CA 1
ATOM 828 C C . ILE A 1 104 ? 13.247 5.050 9.342 1.00 78.56 104 ILE A C 1
ATOM 830 O O . ILE A 1 104 ? 12.251 5.671 8.981 1.00 78.56 104 ILE A O 1
ATOM 834 N N . GLY A 1 105 ? 14.199 5.595 10.106 1.00 81.81 105 GLY A N 1
ATOM 835 C CA . GLY A 1 105 ? 14.202 6.999 10.543 1.00 81.81 105 GLY A CA 1
ATOM 836 C C . GLY A 1 105 ? 13.415 7.303 11.824 1.00 81.81 105 GLY A C 1
ATOM 837 O O . GLY A 1 105 ? 13.473 8.428 12.307 1.00 81.81 105 GLY A O 1
ATOM 838 N N . SER A 1 106 ? 12.709 6.327 12.401 1.00 81.94 106 SER A N 1
ATOM 839 C CA . SER A 1 106 ? 12.033 6.475 13.695 1.00 81.94 106 SER A CA 1
ATOM 840 C C . SER A 1 106 ? 11.862 5.119 14.370 1.00 81.94 106 SER A C 1
ATOM 842 O O . SER A 1 106 ? 11.323 4.174 13.784 1.00 81.94 106 SER A O 1
ATOM 844 N N . GLU A 1 107 ? 12.290 5.028 15.628 1.00 82.44 107 GLU A N 1
ATOM 845 C CA . GLU A 1 107 ? 12.225 3.781 16.389 1.00 82.44 107 GLU A CA 1
ATOM 846 C C . GLU A 1 107 ? 10.849 3.501 17.009 1.00 82.44 107 GLU A C 1
ATOM 848 O O . GLU A 1 107 ? 10.600 2.385 17.464 1.00 82.44 107 GLU A O 1
ATOM 853 N N . SER A 1 108 ? 9.945 4.483 17.014 1.00 85.75 108 SER A N 1
ATOM 854 C CA . SER A 1 108 ? 8.696 4.436 17.779 1.00 85.75 108 SER A CA 1
ATOM 855 C C . SER A 1 108 ? 7.500 4.950 16.974 1.00 85.75 108 SER A C 1
ATOM 857 O O . SER A 1 108 ? 6.937 6.009 17.248 1.00 85.75 108 SER A O 1
ATOM 859 N N . ASN A 1 109 ? 7.060 4.171 15.983 1.00 87.44 109 ASN A N 1
ATOM 860 C CA . ASN A 1 109 ? 5.864 4.505 15.207 1.00 87.44 109 ASN A CA 1
ATOM 861 C C . ASN A 1 109 ? 4.626 3.808 15.776 1.00 87.44 109 ASN A C 1
ATOM 863 O O . ASN A 1 109 ? 4.690 2.670 16.244 1.00 87.44 109 ASN A O 1
ATOM 867 N N . ASN A 1 110 ? 3.487 4.495 15.707 1.00 88.94 110 ASN A N 1
ATOM 868 C CA . ASN A 1 110 ? 2.188 4.015 16.167 1.00 88.94 110 ASN A CA 1
ATOM 869 C C . ASN A 1 110 ? 1.185 4.077 15.011 1.00 88.94 110 ASN A C 1
ATOM 871 O O . ASN A 1 110 ? 1.125 5.081 14.301 1.00 88.94 110 ASN A O 1
ATOM 875 N N . THR A 1 111 ? 0.361 3.045 14.841 1.00 90.00 111 THR A N 1
ATOM 876 C CA . THR A 1 111 ? -0.828 3.128 13.983 1.00 90.00 111 THR A CA 1
ATOM 877 C C . THR A 1 111 ? -2.013 3.719 14.751 1.00 90.00 111 THR A C 1
ATOM 879 O O . THR A 1 111 ? -2.101 3.603 15.971 1.00 90.00 111 THR A O 1
ATOM 882 N N . TRP A 1 112 ? -2.966 4.318 14.034 1.00 86.19 112 TRP A N 1
ATOM 883 C CA . TRP A 1 112 ? -4.236 4.798 14.608 1.00 86.19 112 TRP A CA 1
ATOM 884 C C . TRP A 1 112 ? -5.263 3.685 14.873 1.00 86.19 112 TRP A C 1
ATOM 886 O O . TRP A 1 112 ? -6.294 3.902 15.498 1.00 86.19 112 TRP A O 1
ATOM 896 N N . GLY A 1 113 ? -4.991 2.478 14.391 1.00 87.31 113 GLY A N 1
ATOM 897 C CA . GLY A 1 113 ? -5.862 1.321 14.514 1.00 87.31 113 GLY A CA 1
ATOM 898 C C .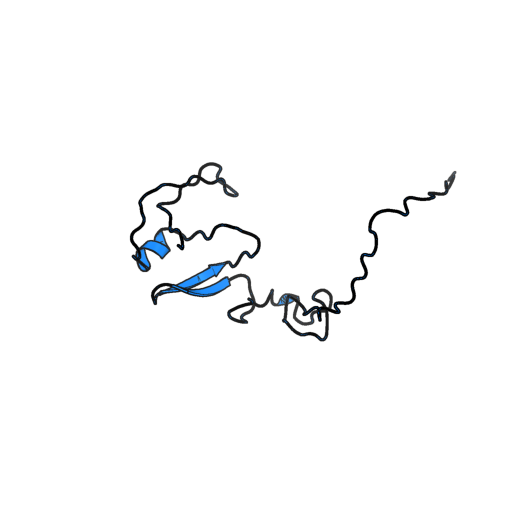 GLY A 1 113 ? -5.377 0.201 13.609 1.00 87.31 113 GLY A C 1
ATOM 899 O O . GLY A 1 113 ? -4.336 0.326 12.954 1.00 87.31 113 GLY A O 1
ATOM 900 N N . ASN A 1 114 ? -6.137 -0.889 13.545 1.00 85.19 114 ASN A N 1
ATOM 901 C CA . ASN A 1 114 ? -5.931 -1.907 12.526 1.00 85.19 114 ASN A CA 1
ATOM 902 C C . ASN A 1 114 ? -7.247 -2.392 11.920 1.00 85.19 114 ASN A C 1
ATOM 904 O O . ASN A 1 114 ? -8.333 -2.226 12.478 1.00 85.19 114 ASN A O 1
ATOM 908 N N . LEU A 1 115 ? -7.092 -3.014 10.759 1.00 79.38 115 LEU A N 1
ATOM 909 C CA . LEU A 1 115 ? -8.122 -3.714 10.025 1.00 79.38 115 LEU A CA 1
ATOM 910 C C . LEU A 1 115 ? -7.619 -5.124 9.772 1.00 79.38 115 LEU A C 1
ATOM 912 O O . LEU A 1 115 ? -6.542 -5.305 9.210 1.00 79.38 115 LEU A O 1
ATOM 916 N N . ARG A 1 116 ? -8.383 -6.121 10.208 1.00 72.12 116 ARG A N 1
ATOM 917 C CA . ARG A 1 116 ? -8.126 -7.514 9.851 1.00 72.12 116 ARG A CA 1
ATOM 918 C C . ARG A 1 116 ? -9.107 -7.900 8.758 1.00 72.12 116 ARG A C 1
ATOM 920 O O . ARG A 1 116 ? -10.311 -7.747 8.951 1.00 72.12 116 ARG A O 1
ATOM 927 N N . GLN A 1 117 ? -8.596 -8.376 7.626 1.00 61.12 117 GLN A N 1
ATOM 928 C CA . GLN A 1 117 ? -9.425 -9.158 6.714 1.00 61.12 117 GLN A CA 1
ATOM 929 C C . GLN A 1 117 ? -9.755 -10.472 7.435 1.00 61.12 117 GLN A C 1
ATOM 931 O O . GLN A 1 117 ? -8.866 -11.072 8.043 1.00 61.12 117 GLN A O 1
ATOM 936 N N . ARG A 1 118 ? -11.048 -10.808 7.489 1.00 51.12 118 ARG A N 1
ATOM 937 C CA . ARG A 1 118 ? -11.523 -12.103 7.985 1.00 51.12 118 ARG A CA 1
ATOM 938 C C . ARG A 1 118 ? -11.212 -13.190 6.972 1.00 51.12 118 ARG A C 1
ATOM 940 O O . ARG A 1 118 ? -11.265 -12.865 5.766 1.00 51.12 118 ARG A O 1
#

pLDDT: mean 78.15, std 18.1, range [30.45, 93.12]

Secondary structure (DSSP, 8-state):
------------S--------------TTT--SSS-GGG-TTGGG-PBPTTT--BSSEEEEEETTEEEEEE--TT-S-----HHHHHHH--S-------EEEETTEEEEE-S------

Sequence (118 aa):
MKGKGKRAEVKKLSVRYETEQKTVRRCYLCRDRKHLAADCPMKNKGTKCFRCQENGPNCKVEIAHCKLIALIDTNCDLTIMKADQYIKIGVPKLNNKIFKFRGIGSESNNTWGNLRQR